Protein AF-A0A7X7MWI6-F1 (afdb_monomer_lite)

Sequenc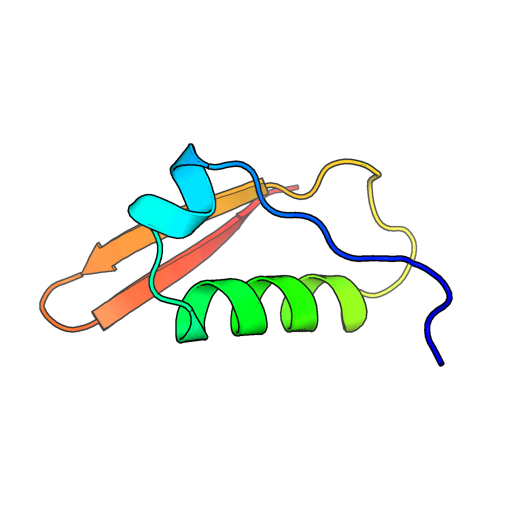e (56 aa):
MPENNRYLTCGVDAAIPIEIQLFLWECVDHMPAPKDYLQIFDLKQVGCMQSITHKS
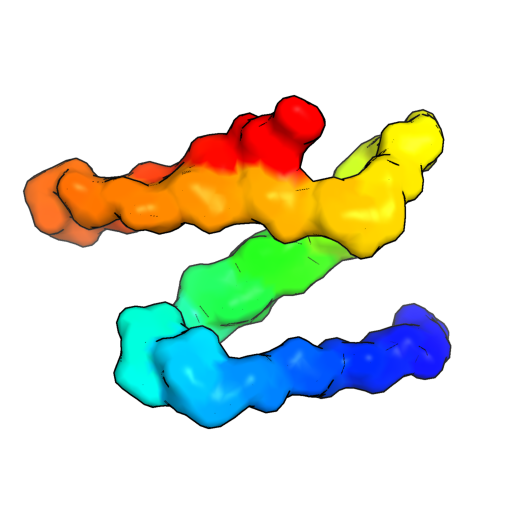
Radius of gyration: 12.39 Å; chains: 1; bounding box: 26×29×26 Å

pLDDT: mean 89.89, std 10.65, range [43.97, 96.5]

Foldseek 3Di:
DPPDDDDDDPVCVVPPDPVVVVVVVVVVVPDDPPDDPDKDWDWDDDPPDIDIDTDD

Structure (mmCIF, N/CA/C/O backbone):
data_AF-A0A7X7MWI6-F1
#
_entry.id   AF-A0A7X7MWI6-F1
#
loop_
_atom_site.group_PDB
_atom_site.id
_atom_site.type_symbol
_atom_site.label_atom_id
_atom_site.label_alt_id
_atom_site.label_comp_id
_atom_site.label_asym_id
_atom_site.label_entity_id
_atom_site.label_seq_id
_atom_site.pdbx_PDB_ins_code
_atom_site.Cartn_x
_atom_site.Cartn_y
_atom_site.Cartn_z
_atom_site.occupancy
_atom_site.B_iso_or_equiv
_atom_site.auth_seq_id
_atom_site.auth_comp_id
_atom_site.auth_asym_id
_atom_site.auth_atom_id
_atom_site.pdbx_PDB_model_num
ATOM 1 N N . MET A 1 1 ? -0.635 -13.556 -17.342 1.00 43.97 1 MET A N 1
ATOM 2 C CA . MET A 1 1 ? -0.950 -13.513 -15.898 1.00 43.97 1 MET A CA 1
ATOM 3 C C . MET A 1 1 ? 0.328 -13.069 -15.220 1.00 43.97 1 MET A C 1
ATOM 5 O O . MET A 1 1 ? 1.333 -13.690 -15.545 1.00 43.97 1 MET A O 1
ATOM 9 N N . PRO A 1 2 ? 0.381 -11.993 -14.417 1.00 50.50 2 PRO A N 1
ATOM 10 C CA . PRO A 1 2 ? 1.636 -11.687 -13.745 1.00 50.50 2 PRO A CA 1
ATOM 11 C C . PRO A 1 2 ? 1.952 -12.865 -12.814 1.00 50.50 2 PRO A C 1
ATOM 13 O O . PRO A 1 2 ? 1.119 -13.259 -12.005 1.00 50.50 2 PRO A O 1
ATOM 16 N N . GLU A 1 3 ? 3.118 -13.478 -12.998 1.00 60.56 3 GLU A N 1
ATOM 17 C CA . GLU A 1 3 ? 3.546 -14.713 -12.317 1.00 60.56 3 GLU A CA 1
ATOM 18 C C . GLU A 1 3 ? 3.905 -14.498 -10.834 1.00 60.56 3 GLU A C 1
ATOM 20 O O . GLU A 1 3 ? 4.273 -15.438 -10.133 1.00 60.56 3 GLU A O 1
ATOM 25 N N . ASN A 1 4 ? 3.776 -13.269 -10.325 1.00 71.38 4 ASN A N 1
ATOM 26 C CA . ASN A 1 4 ? 4.087 -12.939 -8.942 1.00 71.38 4 ASN A CA 1
ATOM 27 C C . ASN A 1 4 ? 2.854 -13.070 -8.051 1.00 71.38 4 ASN A C 1
ATOM 29 O O . ASN A 1 4 ? 1.952 -12.230 -8.074 1.00 71.38 4 ASN A O 1
ATOM 33 N N . ASN A 1 5 ? 2.869 -14.086 -7.191 1.00 84.00 5 ASN A N 1
ATOM 34 C CA . ASN A 1 5 ? 1.939 -14.162 -6.075 1.00 84.00 5 ASN A CA 1
ATOM 35 C C . ASN A 1 5 ? 2.114 -12.930 -5.174 1.00 84.00 5 ASN A C 1
ATOM 37 O O . ASN A 1 5 ? 3.225 -12.603 -4.749 1.00 84.00 5 ASN A O 1
ATOM 41 N N . ARG A 1 6 ? 1.002 -12.253 -4.882 1.00 88.06 6 ARG A N 1
ATOM 42 C CA . ARG A 1 6 ? 0.943 -11.152 -3.918 1.00 88.06 6 ARG A CA 1
ATOM 43 C C . ARG A 1 6 ? 0.609 -11.717 -2.553 1.00 88.06 6 ARG A C 1
ATOM 45 O O . ARG A 1 6 ? -0.337 -12.487 -2.415 1.00 88.06 6 ARG A O 1
ATOM 52 N N . TYR A 1 7 ? 1.377 -11.307 -1.557 1.00 91.75 7 TYR A N 1
ATOM 53 C CA . TYR A 1 7 ? 1.180 -11.718 -0.176 1.00 91.75 7 TYR A CA 1
ATOM 54 C C . TYR A 1 7 ? 1.054 -10.485 0.706 1.00 91.75 7 TYR A C 1
ATOM 56 O O . TYR A 1 7 ? 1.655 -9.446 0.433 1.00 91.75 7 TYR A O 1
ATOM 64 N N . LEU A 1 8 ? 0.277 -10.624 1.771 1.00 93.94 8 LEU A N 1
ATOM 65 C CA . LEU A 1 8 ? 0.055 -9.590 2.768 1.00 93.94 8 LEU A CA 1
ATOM 66 C C . LEU A 1 8 ? 0.571 -10.088 4.109 1.00 93.94 8 LEU A C 1
ATOM 68 O O . LEU A 1 8 ? 0.482 -11.274 4.431 1.00 93.94 8 LEU A O 1
ATOM 72 N N . THR A 1 9 ? 1.114 -9.174 4.903 1.00 95.56 9 THR A N 1
ATOM 73 C CA . THR A 1 9 ? 1.394 -9.464 6.306 1.00 95.56 9 THR A CA 1
ATOM 74 C C . THR A 1 9 ? 0.107 -9.299 7.109 1.00 95.56 9 THR A C 1
ATOM 76 O O . THR A 1 9 ? -0.736 -8.467 6.780 1.00 95.56 9 THR A O 1
ATOM 79 N N . CYS A 1 10 ? -0.027 -10.056 8.200 1.00 96.00 10 CYS A N 1
ATOM 80 C CA . CYS A 1 10 ? -1.197 -9.987 9.084 1.00 96.00 10 CYS A CA 1
ATOM 81 C C . CYS A 1 10 ? -1.479 -8.552 9.579 1.00 96.00 10 CYS A C 1
ATOM 83 O O . CYS A 1 10 ? -2.626 -8.131 9.667 1.00 96.00 10 CYS A O 1
ATOM 85 N N . GLY A 1 11 ? -0.427 -7.763 9.834 1.00 96.50 11 GLY A N 1
ATOM 86 C CA . GLY A 1 11 ? -0.576 -6.365 10.243 1.00 96.50 11 GLY A CA 1
ATOM 87 C C . GLY A 1 11 ? -1.168 -5.464 9.156 1.00 96.50 11 GLY A C 1
ATOM 88 O O . GLY A 1 11 ? -1.956 -4.582 9.474 1.00 96.50 11 GLY A O 1
ATOM 89 N N . VAL A 1 12 ? -0.825 -5.692 7.885 1.00 95.00 12 VAL A N 1
ATOM 90 C CA . VAL A 1 12 ? -1.394 -4.929 6.762 1.00 95.00 12 VAL A CA 1
ATOM 91 C C . VAL A 1 12 ? -2.847 -5.326 6.525 1.00 95.00 12 VAL A C 1
ATOM 93 O O . VAL A 1 12 ? -3.688 -4.442 6.396 1.00 95.00 12 VAL A O 1
ATOM 96 N N . ASP A 1 13 ? -3.137 -6.628 6.528 1.00 94.81 13 ASP A N 1
ATOM 97 C CA . ASP A 1 13 ? -4.492 -7.158 6.337 1.00 94.81 13 ASP A CA 1
ATOM 98 C C . ASP A 1 13 ? -5.475 -6.631 7.395 1.00 94.81 13 ASP A C 1
ATOM 100 O O . ASP A 1 13 ? -6.577 -6.197 7.073 1.00 94.81 13 ASP A O 1
ATOM 104 N N . ALA A 1 14 ? -5.039 -6.573 8.657 1.00 96.00 14 ALA A N 1
ATOM 105 C CA . ALA A 1 14 ? -5.867 -6.095 9.758 1.00 96.00 14 ALA A CA 1
ATOM 106 C C . ALA A 1 14 ? -6.008 -4.561 9.832 1.00 96.00 14 ALA A C 1
ATOM 108 O O . ALA A 1 14 ? -6.995 -4.073 10.382 1.00 96.00 14 ALA A O 1
ATOM 109 N N . ALA A 1 15 ? -5.022 -3.793 9.349 1.00 95.00 15 ALA A N 1
ATOM 110 C CA . ALA A 1 15 ? -4.975 -2.339 9.549 1.00 95.00 15 ALA A CA 1
ATOM 111 C C . ALA A 1 15 ? -5.396 -1.516 8.325 1.00 95.00 15 ALA A C 1
ATOM 113 O O . ALA A 1 15 ? -5.845 -0.379 8.486 1.00 95.00 15 ALA A O 1
ATOM 114 N N . ILE A 1 16 ? -5.222 -2.044 7.111 1.00 94.94 16 ILE A N 1
ATOM 115 C CA . ILE A 1 16 ? -5.459 -1.302 5.871 1.00 94.94 16 ILE A CA 1
ATOM 116 C C . ILE A 1 16 ? -6.704 -1.867 5.176 1.00 94.94 16 ILE A C 1
ATOM 118 O O . ILE A 1 16 ? -6.727 -3.058 4.885 1.00 94.94 16 ILE A O 1
ATOM 122 N N . PRO A 1 17 ? -7.717 -1.044 4.852 1.00 94.88 17 PRO A N 1
ATOM 123 C CA . PRO A 1 17 ? -8.870 -1.473 4.060 1.00 94.88 17 PRO A CA 1
ATOM 124 C C . PRO A 1 17 ? -8.467 -2.114 2.726 1.00 94.88 17 PRO A C 1
ATOM 126 O O . PRO A 1 17 ? -7.533 -1.648 2.064 1.00 94.88 17 PRO A O 1
ATOM 129 N N . ILE A 1 18 ? -9.181 -3.165 2.314 1.00 94.75 18 ILE A N 1
ATOM 130 C CA . ILE A 1 18 ? -8.851 -3.966 1.125 1.00 94.75 18 ILE A CA 1
ATOM 131 C C . ILE A 1 18 ? -8.777 -3.124 -0.155 1.00 94.75 18 ILE A C 1
ATOM 133 O O . ILE A 1 18 ? -7.947 -3.379 -1.025 1.00 94.75 18 ILE A O 1
ATOM 137 N N . GLU A 1 19 ? -9.585 -2.073 -0.252 1.00 94.56 19 GLU A N 1
ATOM 138 C CA . GLU A 1 19 ? -9.613 -1.157 -1.389 1.00 94.56 19 GLU A CA 1
ATOM 139 C C . GLU A 1 19 ? -8.277 -0.423 -1.535 1.00 94.56 19 GLU A C 1
ATOM 141 O O . GLU A 1 19 ? -7.741 -0.308 -2.638 1.00 94.56 19 GLU A O 1
ATOM 146 N N . ILE A 1 20 ? -7.701 0.019 -0.413 1.00 95.31 20 ILE A N 1
ATOM 147 C CA . ILE A 1 20 ? -6.390 0.672 -0.397 1.00 95.31 20 ILE A CA 1
ATOM 148 C C . ILE A 1 20 ? -5.298 -0.350 -0.718 1.00 95.31 20 ILE A C 1
ATOM 150 O O . ILE A 1 20 ? -4.399 -0.044 -1.494 1.00 95.31 20 ILE A O 1
ATOM 154 N N . GLN A 1 21 ? -5.377 -1.572 -0.184 1.00 95.06 21 GLN A N 1
ATOM 155 C CA . GLN A 1 21 ? -4.395 -2.617 -0.493 1.00 95.06 21 GLN A CA 1
ATOM 156 C C . GLN A 1 21 ? -4.340 -2.919 -2.001 1.00 95.06 21 GLN A C 1
ATOM 158 O O . GLN A 1 21 ? -3.255 -2.966 -2.582 1.00 95.06 21 GLN A O 1
ATOM 163 N N . LEU A 1 22 ? -5.500 -3.092 -2.645 1.00 94.75 22 LEU A N 1
ATOM 164 C CA . LEU A 1 22 ? -5.600 -3.328 -4.089 1.00 94.75 22 LEU A CA 1
ATOM 165 C C . LEU A 1 22 ? -5.061 -2.143 -4.893 1.00 94.75 22 LEU A C 1
ATOM 167 O O . LEU A 1 22 ? -4.297 -2.347 -5.837 1.00 94.75 22 LEU A O 1
ATOM 171 N N . PHE A 1 23 ? -5.398 -0.920 -4.479 1.00 95.19 23 PHE A N 1
ATOM 172 C CA . PHE A 1 23 ? -4.898 0.299 -5.106 1.00 95.19 23 PHE A CA 1
ATOM 173 C C . PHE A 1 23 ? -3.365 0.390 -5.062 1.00 95.19 23 PHE A C 1
ATOM 175 O O . PHE A 1 23 ? -2.735 0.665 -6.080 1.00 95.19 23 PHE A O 1
ATOM 182 N N . LEU A 1 24 ? -2.740 0.099 -3.914 1.00 95.06 24 LEU A N 1
ATOM 183 C CA . LEU A 1 24 ? -1.277 0.112 -3.791 1.00 95.06 24 LEU A CA 1
ATOM 184 C C . LEU A 1 24 ? -0.615 -0.901 -4.734 1.00 95.06 24 LEU A C 1
ATOM 186 O O . LEU A 1 24 ? 0.409 -0.595 -5.349 1.00 95.06 24 LEU A O 1
ATOM 190 N N . TRP A 1 25 ? -1.204 -2.089 -4.885 1.00 93.19 25 TRP A N 1
ATOM 191 C CA . TRP A 1 25 ? -0.70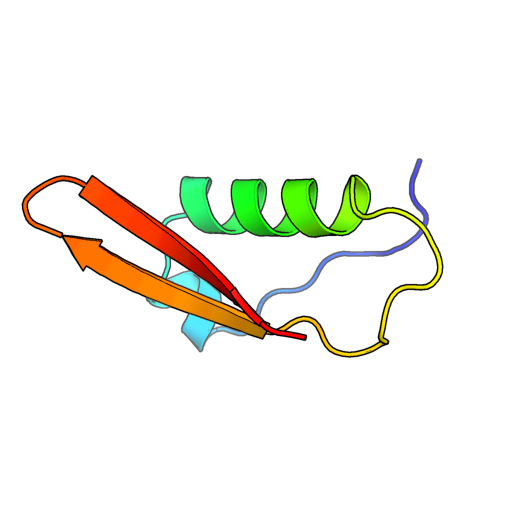5 -3.083 -5.833 1.00 93.19 25 TRP A CA 1
ATOM 192 C C . TRP A 1 25 ? -0.803 -2.615 -7.285 1.00 93.19 25 TRP A C 1
ATOM 194 O O . TRP A 1 25 ? 0.139 -2.819 -8.050 1.00 93.19 25 TRP A O 1
ATOM 204 N N . GLU A 1 26 ? -1.905 -1.964 -7.654 1.00 93.75 26 GLU A N 1
ATOM 205 C CA . GLU A 1 26 ? -2.077 -1.382 -8.985 1.00 93.75 26 GLU A CA 1
ATOM 206 C C . GLU A 1 26 ? -1.050 -0.269 -9.250 1.00 93.75 26 GLU A C 1
ATOM 208 O O . GLU A 1 26 ? -0.456 -0.221 -10.328 1.00 93.75 26 GLU A O 1
ATOM 213 N N . CYS A 1 27 ? -0.759 0.579 -8.255 1.00 92.81 27 CYS A N 1
ATOM 214 C CA . CYS A 1 27 ? 0.304 1.577 -8.375 1.00 92.81 27 CYS A CA 1
ATOM 215 C C . CYS A 1 27 ? 1.652 0.927 -8.714 1.00 92.81 27 CYS A C 1
ATOM 217 O O . CYS A 1 27 ? 2.338 1.399 -9.616 1.00 92.81 27 CYS A O 1
ATOM 219 N N . VAL A 1 28 ? 2.024 -0.161 -8.031 1.00 91.00 28 VAL A N 1
ATOM 220 C CA . VAL A 1 28 ? 3.295 -0.872 -8.270 1.00 91.00 28 VAL A CA 1
ATOM 221 C C . VAL A 1 28 ? 3.342 -1.540 -9.651 1.00 91.00 28 VAL A C 1
ATOM 223 O O . VAL A 1 28 ? 4.411 -1.596 -10.270 1.00 91.00 28 VAL A O 1
ATOM 226 N N . ASP A 1 29 ? 2.212 -2.041 -10.152 1.00 90.31 29 ASP A N 1
ATOM 227 C CA . ASP A 1 29 ? 2.126 -2.615 -11.501 1.00 90.31 29 ASP A CA 1
ATOM 228 C C . ASP A 1 29 ? 2.328 -1.561 -12.592 1.00 90.31 29 ASP A C 1
ATOM 230 O O . ASP A 1 29 ? 2.983 -1.835 -13.599 1.00 90.31 29 ASP A O 1
ATOM 234 N N . HIS A 1 30 ? 1.774 -0.364 -12.391 1.00 91.00 30 HIS A N 1
ATOM 235 C CA . HIS A 1 30 ? 1.804 0.725 -13.367 1.00 91.00 30 HIS A CA 1
ATOM 236 C C . HIS A 1 30 ? 3.051 1.621 -13.274 1.00 91.00 30 HIS A C 1
ATOM 238 O O . HIS A 1 30 ? 3.213 2.525 -14.096 1.00 91.00 30 HIS A O 1
ATOM 244 N N . MET A 1 31 ? 3.954 1.384 -12.316 1.00 90.25 31 MET A N 1
ATOM 245 C CA . MET A 1 31 ? 5.214 2.127 -12.227 1.00 90.25 31 MET A CA 1
ATOM 246 C C . MET A 1 31 ? 6.112 1.873 -13.452 1.00 90.25 31 MET A C 1
ATOM 248 O O . MET A 1 31 ? 6.355 0.713 -13.807 1.00 90.25 31 MET A O 1
ATOM 252 N N . PRO A 1 32 ? 6.667 2.930 -14.079 1.00 88.44 32 PRO A N 1
ATOM 253 C CA . PRO A 1 32 ? 7.623 2.778 -15.168 1.00 88.44 32 PRO A CA 1
ATOM 254 C C . PRO A 1 32 ? 8.947 2.184 -14.663 1.00 88.44 32 PRO A C 1
ATOM 256 O O . PRO A 1 32 ? 9.353 2.402 -13.525 1.00 88.44 32 PRO A O 1
ATOM 259 N N . ALA A 1 33 ? 9.644 1.440 -15.523 1.00 85.88 33 ALA A N 1
ATOM 260 C CA . ALA A 1 33 ? 10.994 0.963 -15.229 1.00 85.88 33 ALA A CA 1
ATOM 261 C C . ALA A 1 33 ? 12.034 2.094 -15.403 1.00 85.88 33 ALA A C 1
ATOM 263 O O . ALA A 1 33 ? 11.860 2.931 -16.294 1.00 85.88 33 ALA A O 1
ATOM 264 N N . PRO A 1 34 ? 13.147 2.095 -14.640 1.00 85.81 34 PRO A N 1
ATOM 265 C CA . PRO A 1 34 ? 13.519 1.136 -13.595 1.00 85.81 34 PRO A CA 1
ATOM 266 C C . PRO A 1 34 ? 12.771 1.393 -12.277 1.00 85.81 34 PRO A C 1
ATOM 268 O O . PRO A 1 34 ? 12.578 2.538 -11.886 1.00 85.81 34 PRO A O 1
ATOM 271 N N . LYS A 1 35 ? 12.376 0.316 -11.588 1.00 82.50 35 LYS A N 1
ATOM 272 C CA . LYS A 1 35 ? 11.715 0.380 -10.279 1.00 82.50 35 LYS A CA 1
ATOM 273 C C . LYS A 1 35 ? 12.578 -0.268 -9.208 1.00 82.50 35 LYS A C 1
ATOM 275 O O . LYS A 1 35 ? 13.136 -1.342 -9.440 1.00 82.50 35 LYS A O 1
ATOM 280 N N . ASP A 1 36 ? 12.659 0.372 -8.049 1.00 84.56 36 ASP A N 1
ATOM 281 C CA . ASP A 1 36 ? 13.332 -0.194 -6.887 1.00 84.56 36 ASP A CA 1
ATOM 282 C C . ASP A 1 36 ? 12.657 -1.481 -6.411 1.00 84.56 36 ASP A C 1
ATOM 284 O O . ASP A 1 36 ? 11.454 -1.701 -6.587 1.00 84.56 36 ASP A O 1
ATOM 288 N N . TYR A 1 37 ? 13.443 -2.346 -5.773 1.00 86.94 37 TYR A N 1
ATOM 289 C CA . TYR A 1 37 ? 12.912 -3.559 -5.154 1.00 86.94 37 TYR A CA 1
ATOM 290 C C . TYR A 1 37 ? 11.952 -3.231 -3.998 1.00 86.94 37 TYR A C 1
ATOM 292 O O . TYR A 1 37 ? 10.972 -3.943 -3.783 1.00 86.94 37 TYR A O 1
ATOM 300 N N . LEU A 1 38 ? 12.215 -2.138 -3.273 1.00 91.75 38 LEU A N 1
ATOM 301 C CA . LEU A 1 38 ? 11.397 -1.666 -2.162 1.00 91.75 38 LEU A CA 1
ATOM 302 C C . LEU A 1 38 ? 10.583 -0.444 -2.595 1.00 91.75 38 LEU A C 1
ATOM 304 O O . LEU A 1 38 ? 11.147 0.538 -3.059 1.00 91.75 38 LEU A O 1
ATOM 308 N N . GLN A 1 39 ? 9.265 -0.501 -2.405 1.00 91.75 39 GLN A N 1
ATOM 309 C CA . GLN A 1 39 ? 8.345 0.597 -2.702 1.00 91.75 39 GLN A CA 1
ATOM 310 C C . GLN A 1 39 ? 7.711 1.085 -1.400 1.00 91.75 39 GLN A C 1
ATOM 312 O O . GLN A 1 39 ? 7.084 0.298 -0.688 1.00 91.75 39 GLN A O 1
ATOM 317 N N . ILE A 1 40 ? 7.894 2.366 -1.073 1.00 94.06 40 ILE A N 1
ATOM 318 C CA . ILE A 1 40 ? 7.427 2.952 0.188 1.00 94.06 40 ILE A CA 1
ATOM 319 C C . ILE A 1 40 ? 6.225 3.853 -0.089 1.00 94.06 40 ILE A C 1
ATOM 321 O O . ILE A 1 40 ? 6.294 4.773 -0.903 1.00 94.06 40 ILE A O 1
ATOM 325 N N . PHE A 1 41 ? 5.128 3.611 0.626 1.00 95.56 41 PHE A N 1
ATOM 326 C CA . PHE A 1 41 ? 3.919 4.426 0.563 1.00 95.56 41 PHE A CA 1
ATOM 327 C C . PHE A 1 41 ? 3.573 4.955 1.953 1.00 95.56 41 PHE A C 1
ATOM 329 O O . PHE A 1 41 ? 3.359 4.177 2.882 1.00 95.56 41 PHE A O 1
ATOM 336 N N . ASP A 1 42 ? 3.480 6.276 2.082 1.00 96.38 42 ASP A N 1
ATOM 337 C CA . ASP A 1 42 ? 2.970 6.931 3.282 1.00 96.38 42 ASP A CA 1
ATOM 338 C C . ASP A 1 42 ? 1.462 7.118 3.175 1.00 96.38 42 ASP A C 1
ATOM 340 O O . ASP A 1 42 ? 0.963 7.810 2.284 1.00 96.38 42 ASP A O 1
ATOM 344 N N . LEU A 1 43 ? 0.738 6.529 4.121 1.00 95.75 43 LEU A N 1
ATOM 345 C CA . LEU A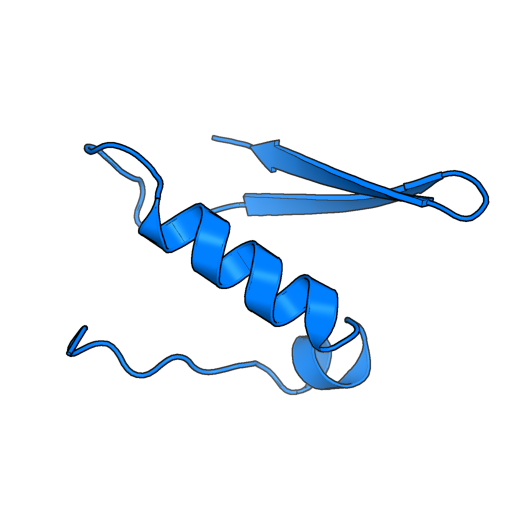 1 43 ? -0.707 6.648 4.232 1.00 95.75 43 LEU A CA 1
ATOM 346 C C . LEU A 1 43 ? -1.040 7.662 5.325 1.00 95.75 43 LEU A C 1
ATOM 348 O O . LEU A 1 43 ? -0.674 7.489 6.486 1.00 95.75 43 LEU A O 1
ATOM 352 N N . LYS A 1 44 ? -1.781 8.711 4.966 1.00 96.31 44 LYS A N 1
ATOM 353 C CA . LYS A 1 44 ? -2.255 9.725 5.908 1.00 96.31 44 LYS A CA 1
ATOM 354 C C . LYS A 1 44 ? -3.739 10.005 5.713 1.00 96.31 44 LYS A C 1
ATOM 356 O O . LYS A 1 44 ? -4.152 10.440 4.642 1.00 96.31 44 LYS A O 1
ATOM 361 N N . GLN A 1 45 ? -4.526 9.840 6.771 1.00 94.38 45 GLN A N 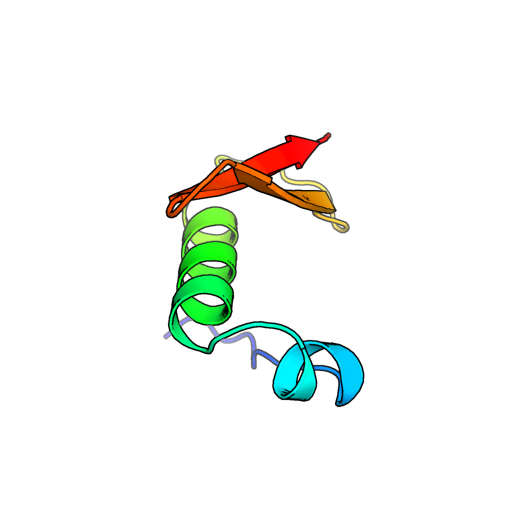1
ATOM 362 C CA . GLN A 1 45 ? -5.912 10.294 6.773 1.00 94.38 45 GLN A CA 1
ATOM 363 C C . GLN A 1 45 ? -5.960 11.828 6.809 1.00 94.38 45 GLN A C 1
ATOM 365 O O . GLN A 1 45 ? -5.319 12.472 7.645 1.00 94.38 45 GLN A O 1
ATOM 370 N N . VAL A 1 46 ? -6.726 12.418 5.897 1.00 96.25 46 VAL A N 1
ATOM 371 C CA . VAL A 1 46 ? -6.958 13.862 5.800 1.00 96.25 46 VAL A CA 1
ATOM 372 C C . VAL A 1 46 ? -8.467 14.089 5.779 1.00 96.25 46 VAL A C 1
ATOM 374 O O . VAL A 1 46 ? -9.118 14.013 4.739 1.00 96.25 46 VAL A O 1
ATOM 377 N N . GLY A 1 47 ? -9.044 14.323 6.960 1.00 94.44 47 GLY A N 1
ATOM 378 C CA . GLY A 1 47 ? -10.496 14.403 7.127 1.00 94.44 47 GLY A CA 1
ATOM 379 C C . GLY A 1 47 ? -11.170 13.065 6.814 1.00 94.44 47 GLY A C 1
ATOM 380 O O . GLY A 1 47 ? -10.869 12.054 7.448 1.00 94.44 47 GLY A O 1
ATOM 381 N N . CYS A 1 48 ? -12.078 13.065 5.836 1.00 93.25 48 CYS A N 1
ATOM 382 C CA . CYS A 1 48 ? -12.740 11.861 5.321 1.00 93.25 48 CYS A CA 1
ATOM 383 C C . CYS A 1 48 ? -11.999 11.200 4.146 1.00 93.25 48 CYS A C 1
ATOM 385 O O . CYS A 1 48 ? -12.472 10.194 3.626 1.00 93.25 48 CYS A O 1
ATOM 387 N N . MET A 1 49 ? -10.866 11.758 3.711 1.00 93.81 49 MET A N 1
ATOM 388 C CA . MET A 1 49 ? -10.087 11.236 2.590 1.00 93.81 49 MET A CA 1
ATOM 389 C C . MET A 1 49 ? -8.829 10.516 3.070 1.00 93.81 49 MET A C 1
ATOM 391 O O . MET A 1 49 ? -8.252 10.848 4.108 1.00 93.81 49 MET A O 1
ATOM 395 N N . GLN A 1 50 ? -8.370 9.565 2.261 1.00 94.50 50 GLN A N 1
ATOM 396 C CA . GLN A 1 50 ? -7.070 8.931 2.412 1.00 94.50 50 GLN A CA 1
ATOM 397 C C . GLN A 1 50 ? -6.077 9.582 1.443 1.00 94.50 50 GLN A C 1
ATOM 399 O O . GLN A 1 50 ? -6.293 9.577 0.234 1.00 94.50 50 GLN A O 1
ATOM 404 N N . SER A 1 51 ? -4.984 10.126 1.973 1.00 95.88 51 SER A N 1
ATOM 405 C CA . SER A 1 51 ? -3.832 10.557 1.182 1.00 95.88 51 SER A CA 1
ATOM 406 C C . SER A 1 51 ? -2.795 9.437 1.141 1.00 95.88 51 SER A C 1
ATOM 408 O O . SER A 1 51 ? -2.518 8.809 2.169 1.00 95.88 51 SER A O 1
ATOM 410 N N . ILE A 1 52 ? -2.249 9.177 -0.043 1.00 96.44 52 ILE A N 1
ATOM 411 C CA . ILE A 1 52 ? -1.225 8.161 -0.288 1.00 96.44 52 ILE A CA 1
ATOM 412 C C . ILE A 1 52 ? -0.091 8.845 -1.044 1.00 96.44 52 ILE A C 1
ATOM 414 O O . ILE A 1 52 ? -0.288 9.311 -2.165 1.00 96.44 52 ILE A O 1
ATOM 418 N N . THR A 1 53 ? 1.087 8.904 -0.430 1.00 96.19 53 THR A N 1
ATOM 419 C CA . THR A 1 53 ? 2.279 9.508 -1.032 1.00 96.19 53 THR A CA 1
ATOM 420 C C . THR A 1 53 ? 3.330 8.432 -1.243 1.00 96.19 53 THR A C 1
ATOM 422 O O . THR A 1 53 ? 3.779 7.807 -0.285 1.00 96.19 53 THR A O 1
ATOM 425 N N . HIS A 1 54 ? 3.739 8.223 -2.491 1.00 93.94 54 HIS A N 1
ATOM 426 C CA . HIS A 1 54 ? 4.864 7.349 -2.813 1.00 93.94 54 HIS A CA 1
ATOM 427 C C . HIS A 1 54 ? 6.193 8.068 -2.554 1.00 93.94 54 HIS A C 1
ATOM 429 O O . HIS A 1 54 ? 6.327 9.257 -2.855 1.00 93.94 54 HIS A O 1
ATOM 435 N N . LYS A 1 55 ? 7.156 7.354 -1.969 1.00 88.56 55 LYS A N 1
ATOM 436 C CA . LYS A 1 55 ? 8.523 7.829 -1.734 1.00 88.56 55 LYS A CA 1
ATOM 437 C C . LYS A 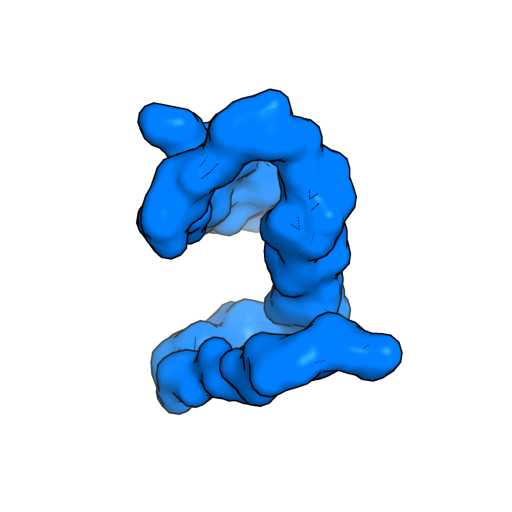1 55 ? 9.513 6.897 -2.429 1.00 88.56 55 LYS A C 1
ATOM 439 O O . LYS A 1 55 ? 9.401 5.679 -2.289 1.00 88.56 55 LYS A O 1
ATOM 444 N N . SER A 1 56 ? 10.456 7.498 -3.154 1.00 70.81 56 SER A N 1
ATOM 445 C CA . SER A 1 56 ? 11.646 6.841 -3.711 1.00 70.81 56 SER A CA 1
ATOM 446 C C . SER A 1 56 ? 12.756 6.749 -2.673 1.00 70.81 56 SER A C 1
ATOM 448 O O . SER A 1 56 ? 12.881 7.703 -1.868 1.00 70.81 56 SER A O 1
#

Secondary structure (DSSP, 8-state):
---------HHHHHHS-HHHHHHHHHHHHHPPSS--S--EEEEEEETTEEEEEEE-